Protein AF-A0A351CF54-F1 (afdb_monomer_lite)

pLDDT: mean 87.34, std 11.27, range [46.56, 97.88]

Sequence (58 aa):
MDAQFGPIPDLKKLATLLNERAGIVEHGLFLGMASDLIIAGTKRIEHLISLPNYLMNS

Foldseek 3Di:
DDDDPDDDPDPPVVLVVLVPDPPRPHDPDPPQPDQWDWDDDPVDIDIDGDDHPVVVPD

Structure (mmCIF, N/CA/C/O backbone):
data_AF-A0A351CF54-F1
#
_entry.id   AF-A0A351CF54-F1
#
loop_
_atom_site.group_P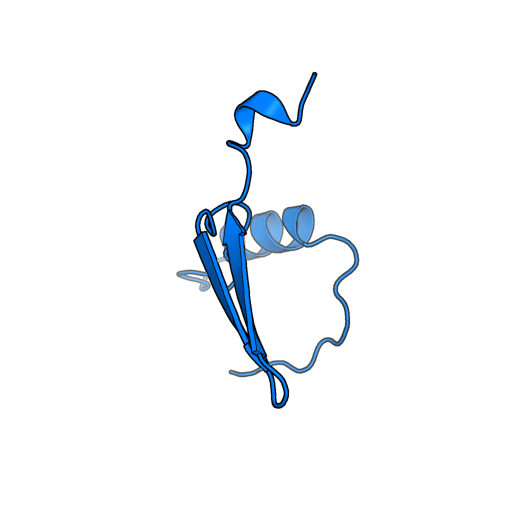DB
_atom_site.id
_atom_site.type_symbol
_atom_site.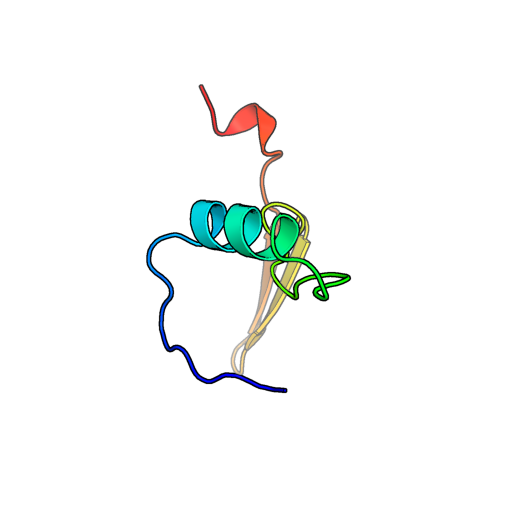label_atom_id
_atom_site.label_alt_id
_atom_site.label_comp_id
_atom_site.label_asym_id
_atom_site.label_entity_id
_atom_site.label_seq_id
_atom_site.pdbx_PDB_ins_code
_atom_site.Cartn_x
_atom_site.Cartn_y
_atom_site.Cartn_z
_atom_site.occupancy
_atom_site.B_iso_or_equiv
_atom_site.auth_seq_id
_atom_site.auth_comp_id
_atom_site.auth_asym_id
_atom_site.auth_atom_id
_atom_site.pdbx_PDB_model_num
ATOM 1 N N . MET A 1 1 ? 5.699 -16.517 -5.727 1.00 61.88 1 MET A N 1
ATOM 2 C CA . MET A 1 1 ? 6.769 -15.998 -4.853 1.00 61.88 1 MET A CA 1
ATOM 3 C C . MET A 1 1 ? 6.154 -14.889 -4.040 1.00 61.88 1 MET A C 1
ATOM 5 O O . MET A 1 1 ? 5.685 -13.930 -4.639 1.00 61.88 1 MET A O 1
ATOM 9 N N . ASP A 1 2 ? 6.140 -15.039 -2.724 1.00 73.00 2 ASP A N 1
ATOM 10 C CA . ASP A 1 2 ? 5.684 -14.003 -1.804 1.00 73.00 2 ASP A CA 1
ATOM 11 C C . ASP A 1 2 ? 6.896 -13.237 -1.291 1.00 73.00 2 ASP A C 1
ATOM 13 O O . ASP A 1 2 ? 7.947 -13.827 -1.032 1.00 73.00 2 ASP A O 1
ATOM 17 N N . ALA A 1 3 ? 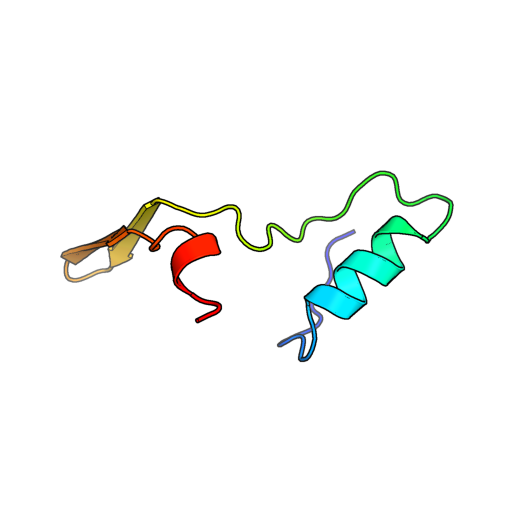6.773 -11.921 -1.181 1.00 73.56 3 ALA A N 1
ATOM 18 C CA . ALA A 1 3 ? 7.884 -11.073 -0.799 1.00 73.56 3 ALA A CA 1
ATOM 19 C C . ALA A 1 3 ? 7.518 -10.167 0.377 1.00 73.56 3 ALA A C 1
ATOM 21 O O . ALA A 1 3 ? 6.544 -9.418 0.332 1.00 73.56 3 ALA A O 1
ATOM 22 N N . GLN A 1 4 ? 8.334 -10.216 1.431 1.00 82.25 4 GLN A N 1
ATOM 23 C CA . GLN A 1 4 ? 8.246 -9.321 2.585 1.00 82.25 4 GLN A CA 1
ATOM 24 C C . GLN A 1 4 ? 9.182 -8.125 2.389 1.00 82.25 4 GLN A C 1
ATOM 26 O O . GLN A 1 4 ? 10.277 -8.078 2.939 1.00 82.25 4 GLN A O 1
ATOM 31 N N . PHE A 1 5 ? 8.753 -7.149 1.592 1.00 81.69 5 PHE A N 1
ATOM 32 C CA . PHE A 1 5 ? 9.554 -5.952 1.299 1.00 81.69 5 PHE A CA 1
ATOM 33 C C . PHE A 1 5 ? 9.496 -4.869 2.388 1.00 81.69 5 PHE A C 1
ATOM 35 O O . PHE A 1 5 ? 10.267 -3.915 2.343 1.00 81.69 5 PHE A O 1
ATOM 42 N N . GLY A 1 6 ? 8.587 -4.996 3.360 1.00 87.50 6 GLY A N 1
ATOM 43 C CA . GLY A 1 6 ? 8.253 -3.893 4.261 1.00 87.50 6 GLY A CA 1
ATOM 44 C C . GLY A 1 6 ? 7.540 -2.747 3.522 1.00 87.50 6 GLY A C 1
ATOM 45 O O . GLY A 1 6 ? 7.001 -2.962 2.433 1.00 87.50 6 GLY A O 1
ATOM 46 N N . PRO A 1 7 ? 7.484 -1.535 4.105 1.00 91.88 7 PRO A N 1
ATOM 47 C CA . PRO A 1 7 ? 6.896 -0.370 3.449 1.00 91.88 7 PRO A CA 1
ATOM 48 C C . PRO A 1 7 ? 7.625 -0.019 2.149 1.00 91.88 7 PRO A C 1
ATOM 50 O O . PRO A 1 7 ? 8.849 0.090 2.121 1.00 91.88 7 PRO A O 1
ATOM 53 N N . ILE A 1 8 ? 6.863 0.207 1.079 1.00 92.88 8 ILE A N 1
ATOM 54 C CA . ILE A 1 8 ? 7.405 0.562 -0.235 1.00 92.88 8 ILE A CA 1
ATOM 55 C C . ILE A 1 8 ? 7.210 2.071 -0.443 1.00 92.88 8 ILE A C 1
ATOM 57 O O . ILE A 1 8 ? 6.065 2.521 -0.492 1.00 92.88 8 ILE A O 1
ATOM 61 N N . PRO A 1 9 ? 8.291 2.861 -0.566 1.00 90.75 9 PRO A N 1
ATOM 62 C CA . PRO A 1 9 ? 8.203 4.322 -0.573 1.00 90.75 9 PRO A CA 1
ATOM 63 C C . PRO A 1 9 ? 7.585 4.905 -1.854 1.00 90.75 9 PRO A C 1
ATOM 65 O O . PRO A 1 9 ? 6.957 5.956 -1.791 1.00 90.75 9 PRO A O 1
ATOM 68 N N . ASP A 1 10 ? 7.738 4.238 -3.004 1.00 94.31 10 ASP A N 1
ATOM 69 C CA . ASP A 1 10 ? 7.180 4.689 -4.287 1.00 94.31 10 ASP A CA 1
ATOM 70 C C . ASP A 1 10 ? 6.546 3.521 -5.054 1.00 94.31 10 ASP A C 1
ATOM 72 O O . ASP A 1 10 ? 7.184 2.814 -5.839 1.00 94.31 10 ASP A O 1
ATOM 76 N N . LEU A 1 11 ? 5.257 3.313 -4.792 1.00 93.19 11 LEU A N 1
ATOM 77 C CA . LEU A 1 11 ? 4.474 2.244 -5.405 1.00 93.19 11 LEU A CA 1
ATOM 78 C C . LEU A 1 11 ? 4.238 2.461 -6.906 1.00 93.19 11 LEU A C 1
ATOM 80 O O . LEU A 1 11 ? 4.186 1.482 -7.646 1.00 93.19 11 LEU A O 1
ATOM 84 N N . LYS A 1 12 ? 4.108 3.715 -7.368 1.00 93.12 12 LYS A N 1
ATOM 85 C CA . LYS A 1 12 ? 3.850 4.016 -8.788 1.00 93.12 12 LYS A CA 1
ATOM 86 C C . LYS A 1 12 ? 5.069 3.672 -9.631 1.00 93.12 12 LYS A C 1
ATOM 88 O O . LYS A 1 12 ? 4.942 2.962 -10.623 1.00 93.12 12 LYS A O 1
ATOM 93 N N . LYS A 1 13 ? 6.253 4.111 -9.197 1.00 94.75 13 LYS A N 1
ATOM 94 C CA . LYS A 1 13 ? 7.511 3.770 -9.865 1.00 94.75 13 LYS A CA 1
ATOM 95 C C . LYS A 1 13 ? 7.750 2.262 -9.876 1.00 94.75 13 LYS A C 1
ATOM 97 O O . LYS A 1 13 ? 8.164 1.724 -10.898 1.00 94.75 13 LYS A O 1
ATOM 102 N N . LEU A 1 14 ? 7.472 1.572 -8.766 1.00 93.81 14 LEU A N 1
ATOM 103 C CA . LEU A 1 14 ? 7.604 0.117 -8.709 1.00 93.81 14 LEU A CA 1
ATOM 104 C C . LEU A 1 14 ? 6.657 -0.586 -9.693 1.00 93.81 14 LEU A C 1
ATOM 106 O O . LEU A 1 14 ? 7.098 -1.481 -10.406 1.00 93.81 14 LEU A O 1
ATOM 110 N N . ALA A 1 15 ? 5.391 -0.167 -9.763 1.00 92.88 15 ALA A N 1
ATOM 111 C CA . ALA A 1 15 ? 4.419 -0.713 -10.709 1.00 92.88 15 ALA A CA 1
ATOM 112 C C . ALA A 1 15 ? 4.892 -0.564 -12.167 1.00 92.88 15 ALA A C 1
ATOM 114 O O . ALA A 1 15 ? 4.906 -1.547 -12.906 1.00 92.88 15 ALA A O 1
ATOM 115 N N . THR A 1 16 ? 5.379 0.623 -12.557 1.00 94.25 16 THR A N 1
ATOM 116 C CA . THR A 1 16 ? 5.961 0.850 -13.893 1.00 94.25 16 THR A CA 1
ATOM 117 C C . THR A 1 16 ? 7.110 -0.117 -14.185 1.00 94.25 16 THR A C 1
ATOM 119 O O . THR A 1 16 ? 7.095 -0.792 -15.209 1.00 94.25 16 THR A O 1
ATOM 122 N N . LEU A 1 17 ? 8.065 -0.253 -13.260 1.00 94.56 17 LEU A N 1
ATOM 123 C CA . LEU A 1 17 ? 9.220 -1.139 -13.444 1.00 94.56 17 LEU A CA 1
ATOM 124 C C . LEU A 1 17 ? 8.837 -2.622 -13.543 1.00 94.56 17 LEU A C 1
ATOM 126 O O . LEU A 1 17 ? 9.506 -3.382 -14.242 1.00 94.56 17 LEU A O 1
ATOM 130 N N . LEU A 1 18 ? 7.793 -3.054 -12.830 1.00 92.50 18 LEU A N 1
ATOM 131 C CA . LEU A 1 18 ? 7.302 -4.432 -12.903 1.00 92.50 18 LEU A CA 1
ATOM 132 C C . LEU A 1 18 ? 6.630 -4.718 -14.249 1.00 92.50 18 LEU A C 1
ATOM 134 O O . LEU A 1 18 ? 6.879 -5.779 -14.815 1.00 92.50 18 LEU A O 1
ATOM 138 N N . ASN A 1 19 ? 5.861 -3.766 -14.782 1.00 91.25 19 ASN A N 1
ATOM 139 C CA . ASN A 1 19 ? 5.200 -3.897 -16.085 1.00 91.25 19 ASN A CA 1
ATOM 140 C C . ASN A 1 19 ? 6.188 -3.935 -17.257 1.00 91.25 19 ASN A C 1
ATOM 142 O O . ASN A 1 19 ? 5.935 -4.583 -18.267 1.00 91.25 19 ASN A O 1
ATOM 146 N N . GLU A 1 20 ? 7.329 -3.261 -17.129 1.00 93.75 20 GLU A N 1
ATOM 147 C CA . GLU A 1 20 ? 8.370 -3.240 -18.163 1.00 93.75 20 GLU A CA 1
ATOM 148 C C . GLU A 1 20 ? 9.281 -4.479 -18.131 1.00 93.75 20 GLU A C 1
ATOM 150 O O . GLU A 1 20 ? 10.069 -4.711 -19.053 1.00 93.75 20 GLU A O 1
ATOM 155 N N . ARG A 1 21 ? 9.211 -5.298 -17.074 1.00 91.25 21 ARG A N 1
ATOM 156 C CA . ARG A 1 21 ? 10.138 -6.413 -16.885 1.00 91.25 21 ARG A CA 1
ATOM 157 C C . ARG A 1 21 ? 9.683 -7.660 -17.639 1.00 91.25 21 ARG A C 1
ATOM 159 O O . ARG A 1 21 ? 8.735 -8.337 -17.252 1.00 91.25 21 ARG A O 1
ATOM 166 N N . ALA A 1 22 ? 10.453 -8.036 -18.658 1.00 89.12 22 ALA A N 1
ATOM 167 C CA . ALA A 1 22 ? 10.240 -9.273 -19.405 1.00 89.12 22 ALA A CA 1
ATOM 168 C C . ALA A 1 22 ? 10.146 -10.504 -18.480 1.00 89.12 22 ALA A C 1
ATOM 170 O O . ALA A 1 22 ? 10.971 -10.694 -17.581 1.00 89.12 22 ALA A O 1
ATOM 171 N N . GLY A 1 23 ? 9.139 -11.345 -18.724 1.00 89.56 23 GLY A N 1
ATOM 172 C CA . GLY A 1 23 ? 8.846 -12.529 -17.912 1.00 89.56 23 GLY A CA 1
ATOM 173 C C . GLY A 1 23 ? 7.945 -12.271 -16.699 1.00 89.56 23 GLY A C 1
ATOM 174 O O . GLY A 1 23 ? 7.559 -13.232 -16.037 1.00 89.56 23 GLY A O 1
ATOM 175 N N . ILE A 1 24 ? 7.571 -11.016 -16.421 1.00 87.44 24 ILE A N 1
ATOM 176 C CA . ILE A 1 24 ? 6.477 -10.680 -15.504 1.00 87.44 24 ILE A CA 1
ATOM 177 C C . ILE A 1 24 ? 5.215 -10.478 -16.338 1.00 87.44 24 ILE A C 1
ATOM 179 O O . ILE A 1 24 ? 5.198 -9.666 -17.255 1.00 87.44 24 ILE A O 1
ATOM 183 N N . VAL A 1 25 ? 4.179 -11.262 -16.043 1.00 86.19 25 VAL A N 1
ATOM 184 C CA . VAL A 1 25 ? 2.888 -11.164 -16.740 1.00 86.19 25 VAL A CA 1
ATOM 185 C C . VAL A 1 25 ? 2.023 -10.079 -16.108 1.00 86.19 25 VAL A C 1
ATOM 187 O O . VAL A 1 25 ? 1.436 -9.288 -16.828 1.00 86.19 25 VAL A O 1
ATOM 190 N N . GLU A 1 26 ? 1.974 -10.033 -14.774 1.00 87.12 26 GLU A N 1
ATOM 191 C CA . GLU A 1 26 ? 1.193 -9.072 -13.990 1.00 87.12 26 GLU A CA 1
ATOM 192 C C . GLU A 1 26 ? 1.809 -8.865 -12.599 1.00 87.12 26 GLU A C 1
ATOM 194 O O . GLU A 1 26 ? 2.608 -9.687 -12.128 1.00 87.12 26 GLU A O 1
ATOM 199 N N . HIS A 1 27 ? 1.403 -7.788 -11.917 1.00 89.56 27 HIS A N 1
ATOM 200 C CA . HIS A 1 27 ? 1.812 -7.484 -10.544 1.00 89.56 27 HIS A CA 1
ATOM 201 C C . HIS A 1 27 ? 0.627 -7.382 -9.568 1.00 89.56 27 HIS A C 1
ATOM 203 O O . HIS A 1 27 ? -0.478 -6.993 -9.929 1.00 89.56 27 HIS A O 1
ATOM 209 N N . GLY A 1 28 ? 0.871 -7.635 -8.279 1.00 89.31 28 GLY A N 1
ATOM 210 C CA . GLY A 1 28 ? -0.156 -7.558 -7.226 1.00 89.31 28 GLY A CA 1
ATOM 211 C C . GLY A 1 28 ? -0.476 -6.151 -6.694 1.00 89.31 28 GLY A C 1
ATOM 212 O O . GLY A 1 28 ? -1.103 -6.040 -5.644 1.00 89.31 28 GLY A O 1
ATOM 213 N N . LEU A 1 29 ? -0.010 -5.074 -7.337 1.00 91.75 29 LEU A N 1
ATOM 214 C CA . LEU A 1 29 ? -0.260 -3.695 -6.895 1.00 91.75 29 LEU A CA 1
ATOM 215 C C . LEU A 1 29 ? -1.565 -3.140 -7.491 1.00 91.75 29 LEU A C 1
ATOM 217 O O . LEU A 1 29 ? -1.632 -2.847 -8.680 1.00 91.75 29 LEU A O 1
ATOM 221 N N . PHE A 1 30 ? -2.580 -2.925 -6.651 1.00 90.44 30 PHE A N 1
ATOM 222 C CA . PHE A 1 30 ? -3.903 -2.413 -7.048 1.00 90.44 30 PHE A CA 1
ATOM 223 C C . PHE A 1 30 ? -4.031 -0.903 -6.791 1.00 90.44 30 PHE A C 1
ATOM 225 O O . PHE A 1 30 ? -4.777 -0.450 -5.920 1.00 90.44 30 PHE A O 1
ATOM 232 N N . LEU A 1 31 ? -3.253 -0.097 -7.518 1.00 89.56 31 LEU A N 1
ATOM 233 C CA . LEU A 1 31 ? -3.196 1.352 -7.302 1.00 89.56 31 LEU A CA 1
ATOM 234 C C . LEU A 1 31 ? -4.454 2.050 -7.839 1.00 89.56 31 LEU A C 1
ATOM 236 O O . LEU A 1 31 ? -4.761 1.968 -9.023 1.00 89.56 31 LEU A O 1
ATOM 240 N N . GLY A 1 32 ? -5.168 2.767 -6.966 1.00 86.81 32 GLY A N 1
ATOM 241 C CA . GLY A 1 32 ? -6.331 3.580 -7.344 1.00 86.81 32 GLY A CA 1
ATOM 242 C C . GLY A 1 32 ? -7.590 2.792 -7.725 1.00 86.81 32 GLY A C 1
ATOM 243 O O . GLY A 1 32 ? -8.512 3.392 -8.269 1.00 86.81 32 GLY A O 1
ATOM 244 N N . MET A 1 33 ? -7.632 1.481 -7.458 1.00 89.38 33 MET A N 1
ATOM 245 C CA . MET A 1 33 ? -8.754 0.606 -7.832 1.00 89.38 33 MET A CA 1
ATOM 246 C C . MET A 1 33 ? -9.818 0.463 -6.737 1.00 89.38 33 MET A C 1
ATOM 248 O O . MET A 1 33 ? -10.978 0.202 -7.045 1.00 89.38 33 MET A O 1
ATOM 252 N N . ALA A 1 34 ? -9.444 0.618 -5.465 1.00 90.69 34 ALA A N 1
ATOM 253 C CA . ALA A 1 34 ? -10.377 0.481 -4.351 1.00 90.69 34 ALA A CA 1
ATOM 254 C C . ALA A 1 34 ? -11.251 1.740 -4.215 1.00 90.69 34 ALA A C 1
ATOM 256 O O . ALA A 1 34 ? -10.749 2.818 -3.895 1.00 90.69 34 ALA A O 1
ATOM 257 N N . SER A 1 35 ? -12.556 1.595 -4.455 1.00 92.31 35 SER A N 1
ATOM 258 C CA . SER A 1 35 ? -13.556 2.663 -4.312 1.00 92.31 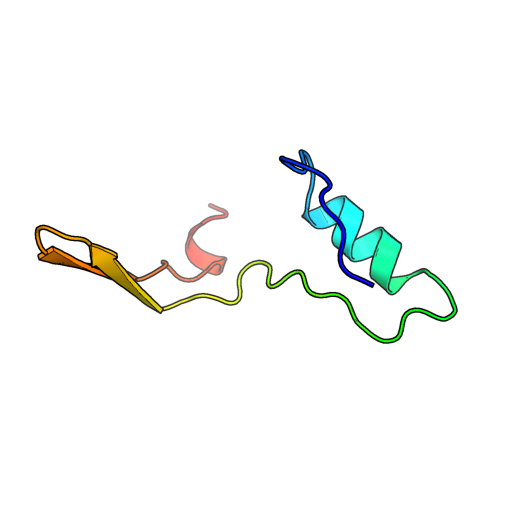35 SER A CA 1
ATOM 259 C C . SER A 1 35 ? -14.402 2.540 -3.046 1.00 92.31 35 SER A C 1
ATOM 261 O O . SER A 1 35 ? -14.874 3.546 -2.529 1.00 92.31 35 SER A O 1
ATOM 263 N N . ASP A 1 36 ? -14.573 1.323 -2.541 1.00 94.44 36 ASP A N 1
ATOM 264 C CA . ASP A 1 36 ? -15.402 0.992 -1.389 1.00 94.44 36 ASP A CA 1
ATOM 265 C C . ASP A 1 36 ? -14.619 0.023 -0.490 1.00 94.44 36 ASP A C 1
ATOM 267 O O . ASP A 1 36 ? -14.111 -1.000 -0.960 1.00 94.44 36 ASP A O 1
ATOM 271 N N . LEU A 1 37 ? -14.449 0.384 0.782 1.00 94.81 37 LEU A N 1
ATOM 272 C CA . LEU A 1 37 ? -13.667 -0.362 1.757 1.00 94.81 37 LEU A CA 1
ATOM 273 C C . LEU A 1 37 ? -14.483 -0.606 3.028 1.00 94.81 37 LEU A C 1
ATOM 275 O O . LEU A 1 37 ? -14.847 0.327 3.742 1.00 94.81 37 LEU A O 1
ATOM 279 N N . ILE A 1 38 ? -14.690 -1.880 3.355 1.00 96.44 38 ILE A N 1
ATOM 280 C CA . ILE A 1 38 ? -15.328 -2.318 4.599 1.00 96.44 38 ILE A CA 1
ATOM 281 C C . ILE A 1 38 ? -14.253 -2.891 5.527 1.00 96.44 38 ILE A C 1
ATOM 283 O O . ILE A 1 38 ? -13.618 -3.897 5.216 1.00 96.44 38 ILE A O 1
ATOM 287 N N . ILE A 1 39 ? -14.057 -2.262 6.685 1.00 96.69 39 ILE A N 1
ATOM 288 C CA . ILE A 1 39 ? -13.074 -2.650 7.699 1.00 96.69 39 ILE A CA 1
ATOM 289 C C . ILE A 1 39 ? -13.810 -3.263 8.890 1.00 96.69 39 ILE A C 1
ATOM 291 O O . ILE A 1 39 ? -14.512 -2.573 9.628 1.00 96.69 39 ILE A O 1
ATOM 295 N N . ALA A 1 40 ? -13.628 -4.565 9.110 1.00 97.44 40 ALA A N 1
ATOM 296 C CA . ALA A 1 40 ? -14.146 -5.254 10.288 1.00 97.44 40 ALA A CA 1
ATOM 297 C C . ALA A 1 40 ? -13.133 -5.170 11.441 1.00 97.44 40 ALA A C 1
ATOM 299 O O . ALA A 1 40 ? -12.085 -5.816 11.413 1.00 97.44 40 ALA A O 1
ATOM 300 N N . GLY A 1 41 ? -13.440 -4.366 12.460 1.00 95.75 41 GLY A N 1
ATOM 301 C CA . GLY A 1 41 ? -12.660 -4.269 13.692 1.00 95.75 41 GLY A CA 1
ATOM 302 C C . GLY A 1 41 ? -13.349 -4.957 14.869 1.00 95.75 41 GLY A C 1
ATOM 303 O O . GLY A 1 41 ? -14.549 -5.215 14.857 1.00 95.75 41 GLY A O 1
ATOM 304 N N . THR A 1 42 ? -12.607 -5.186 15.952 1.00 96.88 42 THR A N 1
ATOM 305 C CA . THR A 1 42 ? -13.130 -5.838 17.171 1.00 96.88 42 THR A CA 1
ATOM 306 C C . THR A 1 42 ? -14.239 -5.054 17.877 1.00 96.88 42 THR A C 1
ATOM 308 O O . THR A 1 42 ? -14.985 -5.625 18.665 1.00 96.88 42 THR A O 1
ATOM 311 N N . LYS A 1 43 ? -14.345 -3.745 17.619 1.00 96.56 43 LYS A N 1
ATOM 312 C CA . LYS A 1 43 ? -15.343 -2.855 18.236 1.00 96.56 43 LYS A CA 1
ATOM 313 C C . LYS A 1 43 ? -16.493 -2.480 17.303 1.00 96.56 43 LYS A C 1
ATOM 315 O O . LYS A 1 43 ? -17.583 -2.199 17.787 1.00 96.56 43 LYS A O 1
ATOM 320 N N . ARG A 1 44 ? -16.239 -2.392 15.993 1.00 96.56 44 ARG A N 1
ATOM 321 C CA . ARG A 1 44 ? -17.213 -1.950 14.985 1.00 96.56 44 ARG A CA 1
ATOM 322 C C . ARG A 1 44 ? -16.774 -2.338 13.576 1.00 96.56 44 ARG A C 1
ATOM 324 O O . ARG A 1 44 ? -15.591 -2.586 13.342 1.00 96.56 44 ARG A O 1
ATOM 331 N N . ILE A 1 45 ? -17.726 -2.276 12.653 1.00 97.88 45 ILE A N 1
ATOM 332 C CA . ILE A 1 45 ? -17.468 -2.217 11.214 1.00 97.88 45 ILE A CA 1
ATOM 333 C C . ILE A 1 45 ? -17.357 -0.742 10.811 1.00 97.88 45 ILE A C 1
ATOM 335 O O . ILE A 1 45 ? -18.133 0.090 11.284 1.00 97.88 45 ILE A O 1
ATOM 339 N N . GLU A 1 46 ? -16.389 -0.420 9.962 1.00 97.31 46 GLU A N 1
ATOM 340 C CA . GLU A 1 46 ? -16.215 0.900 9.359 1.00 97.31 46 GLU A CA 1
ATOM 341 C C . GLU A 1 46 ? -16.307 0.790 7.839 1.00 97.31 46 GLU A C 1
ATOM 343 O O . GLU A 1 46 ? -15.744 -0.129 7.248 1.00 97.31 46 GLU A O 1
ATOM 348 N N . HIS A 1 47 ? -17.037 1.712 7.217 1.00 96.94 47 HIS A N 1
ATOM 349 C CA . HIS A 1 47 ? -17.234 1.765 5.773 1.00 96.94 47 HIS A CA 1
ATOM 350 C C . HIS A 1 47 ? -16.646 3.072 5.249 1.00 96.94 47 HIS A C 1
ATOM 352 O O . HIS A 1 47 ? -17.066 4.152 5.661 1.00 96.94 47 HIS A O 1
ATOM 358 N N . LEU A 1 48 ? -15.641 2.961 4.385 1.00 95.31 48 LEU A N 1
ATOM 359 C CA . LEU A 1 48 ? -14.925 4.076 3.781 1.00 95.31 48 LEU A CA 1
ATOM 360 C C . LEU A 1 48 ? -15.138 4.047 2.271 1.00 95.31 48 LEU A C 1
ATOM 362 O O . LEU A 1 48 ? -14.888 3.033 1.624 1.00 95.31 48 LEU A O 1
ATOM 366 N N . ILE A 1 49 ? -15.559 5.175 1.707 1.00 94.25 49 ILE A N 1
ATOM 367 C CA . ILE A 1 49 ? -15.713 5.346 0.263 1.00 94.25 49 ILE A CA 1
ATOM 368 C C . ILE A 1 49 ? -14.602 6.276 -0.215 1.00 94.25 49 ILE A C 1
ATOM 370 O O . ILE A 1 49 ? -14.435 7.380 0.307 1.00 94.25 49 ILE A O 1
ATOM 374 N N . SER A 1 50 ? -13.833 5.824 -1.202 1.00 88.75 50 SER A N 1
ATOM 375 C CA . SER A 1 50 ? -12.828 6.658 -1.852 1.00 88.75 50 SER A CA 1
ATOM 376 C C . SER A 1 50 ? -13.511 7.645 -2.790 1.00 88.75 50 SER A C 1
ATOM 378 O O . SER A 1 50 ? -14.381 7.271 -3.583 1.00 88.75 50 SER A O 1
ATOM 380 N N . LEU A 1 51 ? -13.101 8.911 -2.730 1.00 81.12 51 LEU A N 1
ATOM 381 C CA . LEU A 1 51 ? -13.527 9.880 -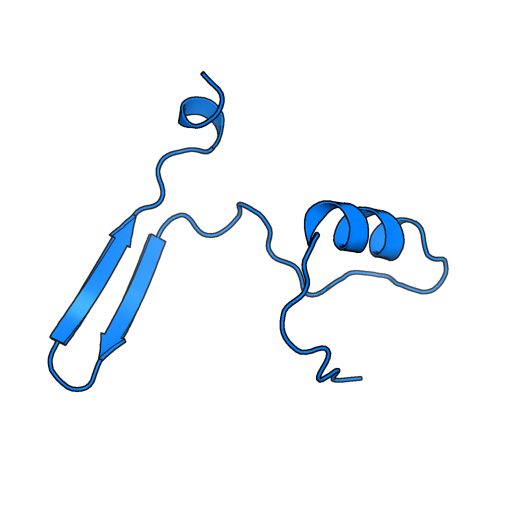3.730 1.00 81.12 51 LEU A CA 1
ATOM 382 C C . LEU A 1 51 ? -12.903 9.518 -5.090 1.00 81.12 51 LEU A C 1
ATOM 384 O O . LEU A 1 51 ? -11.763 9.054 -5.143 1.00 81.12 51 LEU A O 1
ATOM 388 N N . PRO A 1 52 ? -13.620 9.737 -6.204 1.00 72.19 52 PRO A N 1
ATOM 389 C CA . PRO A 1 52 ? -13.079 9.500 -7.533 1.00 72.19 52 PRO A CA 1
ATOM 390 C C . PRO A 1 52 ? -11.718 10.177 -7.740 1.00 72.19 52 PRO A C 1
ATOM 392 O O . PRO A 1 52 ? -11.565 11.366 -7.465 1.00 72.19 52 PRO A O 1
ATOM 395 N N . ASN A 1 53 ? -10.745 9.447 -8.298 1.00 68.44 53 ASN A N 1
ATOM 396 C CA . ASN A 1 53 ? -9.371 9.937 -8.488 1.00 68.44 53 ASN A CA 1
ATOM 397 C C . ASN A 1 53 ? -9.286 11.242 -9.308 1.00 68.44 53 ASN A C 1
ATOM 399 O O . ASN A 1 53 ? -8.343 12.010 -9.131 1.00 68.44 53 ASN A O 1
ATOM 403 N N . TYR A 1 54 ? -10.261 11.526 -10.184 1.00 68.50 54 TYR A N 1
ATOM 404 C CA . TYR A 1 54 ? -10.297 12.786 -10.939 1.00 68.50 54 TYR A CA 1
ATOM 405 C C . TYR A 1 54 ? -10.592 14.015 -10.061 1.00 68.50 54 TYR A C 1
ATOM 407 O O . TYR A 1 54 ? -10.253 15.124 -10.456 1.00 68.50 54 TYR A O 1
ATOM 415 N N . LEU A 1 55 ? -11.180 13.839 -8.871 1.00 67.81 55 LEU A N 1
ATOM 416 C CA . LEU A 1 55 ? -11.449 14.921 -7.917 1.00 67.81 55 LEU A CA 1
ATOM 417 C C . LEU A 1 55 ? -10.254 15.233 -7.000 1.00 67.81 55 LEU A C 1
ATOM 419 O O . LEU A 1 55 ? -10.275 16.247 -6.314 1.00 67.81 55 LEU A O 1
ATOM 423 N N . MET A 1 56 ? -9.225 14.380 -6.963 1.00 65.75 56 MET A N 1
ATOM 424 C CA . MET A 1 56 ? -8.089 14.516 -6.037 1.00 65.75 56 MET A CA 1
ATOM 425 C C . MET A 1 56 ? -6.878 15.275 -6.618 1.00 65.75 56 MET A C 1
ATOM 427 O O . MET A 1 56 ? -5.944 15.557 -5.8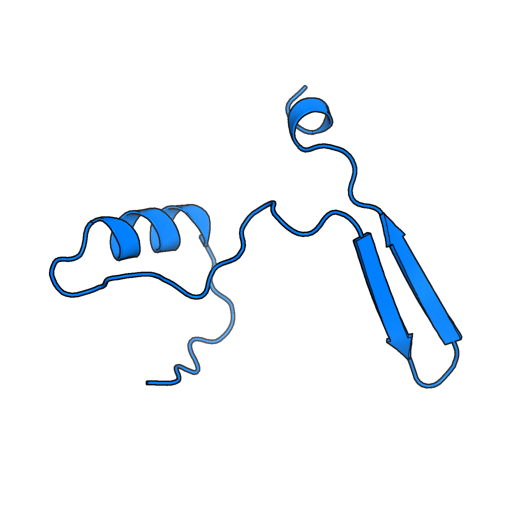76 1.00 65.75 56 MET A O 1
ATOM 431 N N . ASN A 1 57 ? -6.872 15.611 -7.916 1.00 54.88 57 ASN A N 1
ATOM 432 C CA . ASN A 1 57 ? -5.760 16.300 -8.601 1.00 54.88 57 ASN A CA 1
ATOM 433 C C . ASN A 1 57 ? -6.108 17.753 -9.013 1.00 54.88 57 ASN A C 1
ATOM 435 O O . ASN A 1 57 ? -5.807 18.148 -10.139 1.00 54.88 57 ASN A O 1
ATOM 439 N N . SER A 1 58 ? -6.782 18.527 -8.151 1.00 46.56 58 SER A N 1
ATOM 440 C CA . SER A 1 58 ? -7.043 19.970 -8.366 1.00 46.56 58 SER A CA 1
ATOM 441 C C . SER A 1 58 ? -6.091 20.853 -7.571 1.00 46.56 58 SER A C 1
ATOM 443 O O . SER A 1 58 ? -5.774 20.470 -6.424 1.00 46.56 58 SER A O 1
#

Secondary structure (DSSP, 8-state):
------S-S-HHHHHHHHHTSTT----S--TT---EEEEE-SS-EEEEEPPPGGGS--

Radius of gyration: 15.4 Å; chains: 1; bounding box: 28×36×38 Å